Protein AF-A0A2Z4ING1-F1 (afdb_monomer_lite)

pLDDT: mean 88.65, std 7.77, range [66.06, 97.62]

Structure (mmCIF, N/CA/C/O backbone):
data_AF-A0A2Z4ING1-F1
#
_entry.id   AF-A0A2Z4ING1-F1
#
loop_
_atom_site.group_PDB
_atom_site.id
_atom_site.type_symbol
_atom_site.label_atom_id
_atom_site.label_alt_id
_atom_site.label_comp_id
_atom_site.label_asym_id
_atom_site.label_entity_id
_atom_site.label_seq_id
_atom_site.pdbx_PDB_ins_code
_atom_site.Cartn_x
_atom_site.Cartn_y
_atom_site.Cartn_z
_atom_site.occupancy
_atom_site.B_iso_or_equiv
_atom_site.auth_seq_id
_atom_site.auth_comp_id
_atom_site.auth_asym_id
_atom_site.auth_atom_id
_atom_site.pdbx_PDB_model_num
ATOM 1 N N . MET A 1 1 ? 15.550 0.699 -23.827 1.00 66.06 1 MET A N 1
ATOM 2 C CA . MET A 1 1 ? 14.374 1.535 -24.185 1.00 66.06 1 MET A CA 1
ATOM 3 C C . MET A 1 1 ? 13.853 2.197 -22.916 1.00 66.06 1 MET A C 1
ATOM 5 O O . MET A 1 1 ? 14.149 1.684 -21.854 1.00 66.06 1 MET A O 1
ATOM 9 N N . LYS A 1 2 ? 13.131 3.322 -22.978 1.00 84.12 2 LYS A N 1
ATOM 10 C CA . LYS A 1 2 ? 12.439 3.878 -21.796 1.00 84.12 2 LYS A CA 1
ATOM 11 C C . LYS A 1 2 ? 11.109 3.140 -21.600 1.00 84.12 2 LYS A C 1
ATOM 13 O O . LYS A 1 2 ? 10.543 2.690 -22.591 1.00 84.12 2 LYS A O 1
ATOM 18 N N . LEU A 1 3 ? 10.606 3.040 -20.368 1.00 90.88 3 LEU A N 1
ATOM 19 C CA . LEU A 1 3 ? 9.234 2.588 -20.111 1.00 90.88 3 LEU A CA 1
ATOM 20 C C . LEU A 1 3 ? 8.243 3.451 -20.910 1.00 90.88 3 LEU A C 1
ATOM 22 O O . LEU A 1 3 ? 8.217 4.679 -20.757 1.00 90.88 3 LEU A O 1
ATOM 26 N N . SER A 1 4 ? 7.450 2.830 -21.783 1.00 94.38 4 SER A N 1
ATOM 27 C CA . SER A 1 4 ? 6.467 3.565 -22.580 1.00 94.38 4 SER A CA 1
ATOM 28 C C . SER A 1 4 ? 5.325 4.079 -21.710 1.00 94.38 4 SER A C 1
ATOM 30 O O . SER A 1 4 ? 4.954 3.481 -20.704 1.00 94.38 4 SER A O 1
ATOM 32 N N . GLU A 1 5 ? 4.691 5.170 -22.140 1.00 94.88 5 GLU A N 1
ATOM 33 C CA . GLU A 1 5 ? 3.501 5.733 -21.484 1.00 94.88 5 GLU A CA 1
ATOM 34 C C . GLU A 1 5 ? 2.379 4.701 -21.304 1.00 94.88 5 GLU A C 1
ATOM 36 O O . GLU A 1 5 ? 1.693 4.678 -20.281 1.00 94.88 5 GLU A O 1
ATOM 41 N N . LYS A 1 6 ? 2.221 3.809 -22.289 1.00 96.25 6 LYS A N 1
ATOM 42 C CA . LYS A 1 6 ? 1.247 2.718 -22.244 1.00 96.25 6 LYS A CA 1
ATOM 43 C C . LYS A 1 6 ? 1.558 1.753 -21.099 1.00 96.25 6 LYS A C 1
ATOM 45 O O . LYS A 1 6 ? 0.671 1.506 -20.285 1.00 96.25 6 LYS A O 1
ATOM 50 N N . ASN A 1 7 ? 2.782 1.229 -21.036 1.00 94.75 7 ASN A N 1
ATOM 51 C CA . ASN A 1 7 ? 3.168 0.258 -20.011 1.00 94.75 7 ASN A CA 1
ATOM 52 C C . ASN A 1 7 ? 3.258 0.897 -18.627 1.00 94.75 7 ASN A C 1
ATOM 54 O O . ASN A 1 7 ? 2.817 0.287 -17.659 1.00 94.75 7 ASN A O 1
ATOM 58 N N . ARG A 1 8 ? 3.715 2.152 -18.536 1.00 93.81 8 ARG A N 1
ATOM 59 C CA . ARG A 1 8 ? 3.688 2.925 -17.290 1.00 93.81 8 ARG A CA 1
ATOM 60 C C . ARG A 1 8 ? 2.280 3.015 -16.721 1.00 93.81 8 ARG A C 1
ATOM 62 O O . ARG A 1 8 ? 2.080 2.704 -15.555 1.00 93.81 8 ARG A O 1
ATOM 69 N N . ARG A 1 9 ? 1.299 3.414 -17.537 1.00 96.25 9 ARG A N 1
ATOM 70 C CA . ARG A 1 9 ? -0.095 3.500 -17.087 1.00 96.25 9 ARG A CA 1
ATOM 71 C C . ARG A 1 9 ? -0.621 2.138 -16.637 1.00 96.25 9 ARG A C 1
ATOM 73 O O . ARG A 1 9 ? -1.161 2.048 -15.548 1.00 96.25 9 ARG A O 1
ATOM 80 N N . ILE A 1 10 ? -0.411 1.091 -17.438 1.00 97.12 10 ILE A N 1
ATOM 81 C CA . ILE A 1 10 ? -0.855 -0.271 -17.096 1.00 97.12 10 ILE A CA 1
ATOM 82 C C . ILE A 1 10 ? -0.251 -0.730 -15.762 1.00 97.12 10 ILE A C 1
ATOM 84 O O . ILE A 1 10 ? -0.975 -1.258 -14.923 1.00 97.12 10 ILE A O 1
ATOM 88 N N . LEU A 1 11 ? 1.048 -0.504 -15.548 1.00 94.88 11 LEU A N 1
ATOM 89 C CA . LEU A 1 11 ? 1.732 -0.869 -14.309 1.00 94.88 11 LEU A CA 1
ATOM 90 C C . LEU A 1 11 ? 1.167 -0.111 -13.103 1.00 94.88 11 LEU A C 1
ATOM 92 O O . LEU A 1 11 ? 0.872 -0.725 -12.083 1.00 94.88 11 LEU A O 1
ATOM 96 N N . LEU A 1 12 ? 0.998 1.208 -13.217 1.00 94.88 12 LEU A N 1
ATOM 97 C CA . LEU A 1 12 ? 0.464 2.025 -12.128 1.00 94.88 12 LEU A CA 1
ATOM 98 C C . LEU A 1 12 ? -0.994 1.673 -11.811 1.00 94.88 12 LEU A C 1
ATOM 100 O O . LEU A 1 12 ? -1.361 1.612 -10.640 1.00 94.88 12 LEU A O 1
ATOM 104 N N . ASP A 1 13 ? -1.817 1.412 -12.826 1.00 97.25 13 ASP A N 1
ATOM 105 C CA . ASP A 1 13 ? -3.203 0.976 -12.636 1.00 97.25 13 ASP A CA 1
ATOM 106 C C . ASP A 1 13 ? -3.249 -0.389 -11.932 1.00 97.25 13 ASP A C 1
ATOM 108 O O . ASP A 1 13 ? -3.998 -0.566 -10.970 1.00 97.25 13 ASP A O 1
ATOM 112 N N . TYR A 1 14 ? -2.400 -1.331 -12.359 1.00 96.94 14 TYR A N 1
ATOM 113 C CA . TYR A 1 14 ? -2.279 -2.642 -11.725 1.00 96.94 14 TYR A CA 1
ATOM 114 C C . TYR A 1 14 ? -1.846 -2.527 -10.259 1.00 96.94 14 TYR A C 1
ATOM 116 O O . TYR A 1 14 ? -2.500 -3.095 -9.386 1.00 96.94 14 TYR A O 1
ATOM 124 N N . LEU A 1 15 ? -0.793 -1.756 -9.969 1.00 96.25 15 LEU A N 1
ATOM 125 C CA . LEU A 1 15 ? -0.297 -1.554 -8.605 1.00 96.25 15 LEU A CA 1
ATOM 126 C C . LEU A 1 15 ? -1.339 -0.895 -7.702 1.00 96.25 15 LEU A C 1
ATOM 128 O O . LEU A 1 15 ? -1.532 -1.347 -6.578 1.00 96.25 15 LEU A O 1
ATOM 132 N N . ASN A 1 16 ? -2.051 0.127 -8.183 1.00 95.69 16 ASN A N 1
ATOM 133 C CA . ASN A 1 16 ? -3.131 0.741 -7.408 1.00 95.69 16 ASN A CA 1
ATOM 134 C C . ASN A 1 16 ? -4.246 -0.265 -7.096 1.00 95.69 16 ASN A C 1
ATOM 136 O O . ASN A 1 16 ? -4.708 -0.316 -5.958 1.00 95.69 16 ASN A O 1
ATOM 140 N N . GLY A 1 17 ? -4.623 -1.105 -8.066 1.00 97.50 17 GLY A N 1
ATOM 141 C CA . GLY A 1 17 ? -5.570 -2.196 -7.836 1.00 97.50 17 GLY A CA 1
ATOM 142 C C . GLY A 1 17 ? -5.079 -3.187 -6.775 1.00 97.50 17 GLY A C 1
ATOM 143 O O . GLY A 1 17 ? -5.826 -3.519 -5.859 1.00 97.50 17 GLY A O 1
ATOM 144 N N . GLN A 1 18 ? -3.807 -3.596 -6.841 1.00 97.50 18 GLN A N 1
ATOM 145 C CA . GLN A 1 18 ? -3.202 -4.482 -5.838 1.00 97.50 18 GLN A CA 1
ATOM 146 C C . GLN A 1 18 ? -3.167 -3.849 -4.442 1.00 97.50 18 GLN A C 1
ATOM 148 O O . GLN A 1 18 ? -3.481 -4.523 -3.464 1.00 97.50 18 GLN A O 1
ATOM 153 N N . ILE A 1 19 ? -2.832 -2.559 -4.334 1.00 97.50 19 ILE A N 1
ATOM 154 C CA . ILE A 1 19 ? -2.851 -1.826 -3.060 1.00 97.50 19 ILE A CA 1
ATOM 155 C C . ILE A 1 19 ? -4.264 -1.813 -2.472 1.00 97.50 19 ILE A C 1
ATOM 157 O O . ILE A 1 19 ? -4.431 -2.052 -1.274 1.00 97.50 19 ILE A O 1
ATOM 161 N N . ASP A 1 20 ? -5.277 -1.545 -3.296 1.00 96.81 20 ASP A N 1
ATOM 162 C CA . ASP A 1 20 ? -6.664 -1.472 -2.846 1.00 96.81 20 ASP A CA 1
ATOM 163 C C . ASP A 1 20 ? -7.177 -2.846 -2.378 1.00 96.81 20 ASP A C 1
ATOM 165 O O . ASP A 1 20 ? -7.761 -2.945 -1.294 1.00 96.81 20 ASP A O 1
ATOM 169 N N . ASP A 1 21 ? -6.914 -3.909 -3.142 1.00 97.31 21 ASP A N 1
ATOM 170 C CA . ASP A 1 21 ? -7.332 -5.269 -2.788 1.00 97.31 21 ASP A CA 1
ATOM 171 C C . ASP A 1 21 ? -6.584 -5.802 -1.561 1.00 97.31 21 ASP A C 1
ATOM 173 O O . ASP A 1 21 ? -7.213 -6.347 -0.649 1.00 97.31 21 ASP A O 1
ATOM 177 N N . TYR A 1 22 ? -5.268 -5.584 -1.482 1.00 96.25 22 TYR A N 1
ATOM 178 C CA . TYR A 1 22 ? -4.471 -5.969 -0.318 1.00 96.25 22 TYR A CA 1
ATOM 179 C C . TYR A 1 22 ? -4.938 -5.237 0.944 1.00 96.25 22 TYR A C 1
ATOM 181 O O . TYR A 1 22 ? -5.147 -5.862 1.982 1.00 96.25 22 TYR A O 1
ATOM 189 N N . SER A 1 23 ? -5.170 -3.923 0.857 1.00 97.00 23 SER A N 1
ATOM 190 C CA . SER A 1 23 ? -5.629 -3.125 2.001 1.00 97.00 23 SER A CA 1
ATOM 191 C C . SER A 1 23 ? -6.989 -3.597 2.516 1.00 97.00 23 SER A C 1
ATOM 193 O O . SER A 1 23 ? -7.184 -3.677 3.732 1.00 97.00 23 SER A O 1
ATOM 195 N N . ARG A 1 24 ? -7.909 -3.962 1.611 1.00 96.75 24 ARG A N 1
ATOM 196 C CA . ARG A 1 24 ? -9.214 -4.540 1.969 1.00 96.75 24 ARG A CA 1
ATOM 197 C C . ARG A 1 24 ? -9.047 -5.879 2.686 1.00 96.75 24 ARG A C 1
ATOM 199 O O . ARG A 1 24 ? -9.518 -6.029 3.810 1.00 96.75 24 ARG A O 1
ATOM 206 N N . GLN A 1 25 ? -8.313 -6.818 2.084 1.00 95.94 25 GLN A N 1
ATOM 207 C CA . GLN A 1 25 ? -8.094 -8.155 2.651 1.00 95.94 25 GLN A CA 1
ATOM 208 C C . GLN A 1 25 ? -7.411 -8.103 4.024 1.00 95.94 25 GLN A C 1
ATOM 210 O O . GLN A 1 25 ? -7.822 -8.801 4.952 1.00 95.94 25 GLN A O 1
ATOM 215 N N . GLN A 1 26 ? -6.390 -7.257 4.181 1.00 95.25 26 GLN A N 1
ATOM 216 C CA . GLN A 1 26 ? -5.701 -7.103 5.462 1.00 95.25 26 GLN A CA 1
ATOM 217 C C . GLN A 1 26 ? -6.585 -6.448 6.519 1.00 95.25 26 GLN A C 1
ATOM 219 O O . GLN A 1 26 ? -6.546 -6.859 7.677 1.00 95.25 26 GLN A O 1
ATOM 224 N N . THR A 1 27 ? -7.419 -5.477 6.142 1.00 94.50 27 THR A N 1
ATOM 225 C CA . THR A 1 27 ? -8.365 -4.869 7.086 1.00 94.50 27 THR A CA 1
ATOM 226 C C . THR A 1 27 ? -9.407 -5.883 7.547 1.00 94.50 27 THR A C 1
ATOM 228 O O . THR A 1 27 ? -9.678 -5.979 8.743 1.00 94.50 27 THR A O 1
ATOM 231 N N . GLU A 1 28 ? -9.962 -6.677 6.631 1.00 92.38 28 GLU A N 1
ATOM 232 C CA . GLU A 1 28 ? -10.905 -7.749 6.967 1.00 92.38 28 GLU A CA 1
ATOM 233 C C . GLU A 1 28 ? -10.262 -8.792 7.890 1.00 92.38 28 GLU A C 1
ATOM 235 O O . GLU A 1 28 ? -10.832 -9.138 8.928 1.00 92.38 28 GLU A O 1
ATOM 240 N N . SER A 1 29 ? -9.043 -9.233 7.567 1.00 91.31 29 SER A N 1
ATOM 241 C CA . SER A 1 29 ? -8.249 -10.137 8.404 1.00 91.31 29 SER A CA 1
ATOM 242 C C . SER A 1 29 ? -8.030 -9.556 9.807 1.00 91.31 29 SER A C 1
ATOM 244 O O . SER A 1 29 ? -8.375 -10.193 10.808 1.00 91.31 29 SER A O 1
ATOM 246 N N . PHE A 1 30 ? -7.574 -8.304 9.896 1.00 89.12 30 PHE A N 1
ATOM 247 C CA . PHE A 1 30 ? -7.359 -7.604 11.159 1.00 89.12 30 PHE A CA 1
ATOM 248 C C . PHE A 1 30 ? -8.641 -7.528 11.993 1.00 89.12 30 PHE A C 1
ATOM 250 O O . PHE A 1 30 ? -8.644 -7.971 13.142 1.00 89.12 30 PHE A O 1
ATOM 257 N N . LEU A 1 31 ? -9.746 -7.051 11.413 1.00 87.50 31 LEU A N 1
ATOM 258 C CA . LEU A 1 31 ? -11.033 -6.943 12.104 1.00 87.50 31 LEU A CA 1
ATOM 259 C C . LEU A 1 31 ? -11.589 -8.309 12.521 1.00 87.50 31 LEU A C 1
ATOM 261 O O . LEU A 1 31 ? -12.204 -8.410 13.579 1.00 87.50 31 LEU A O 1
ATOM 265 N N . SER A 1 32 ? -11.342 -9.371 11.752 1.00 86.31 32 SER A N 1
ATOM 266 C CA . SER A 1 32 ? -11.732 -10.730 12.151 1.00 86.31 32 SER A CA 1
ATOM 267 C C . SER A 1 32 ? -10.917 -11.256 13.341 1.00 86.31 32 SER A C 1
ATOM 269 O O . SER A 1 32 ? -11.413 -12.049 14.140 1.00 86.31 32 SER A O 1
ATOM 271 N N . SER A 1 33 ? -9.677 -10.783 13.487 1.00 84.31 33 SER A N 1
ATOM 272 C CA . SER A 1 33 ? -8.754 -11.187 14.550 1.00 84.31 33 SER A CA 1
ATOM 273 C C . SER A 1 33 ? -8.797 -10.280 15.785 1.00 84.31 33 SER A C 1
ATOM 275 O O . SER A 1 33 ? -8.295 -10.659 16.843 1.00 84.31 33 SER A O 1
ATOM 277 N N . ILE A 1 34 ? -9.419 -9.098 15.694 1.00 78.19 34 ILE A N 1
ATOM 278 C CA . ILE A 1 34 ? -9.323 -8.060 16.729 1.00 78.19 34 ILE A CA 1
ATOM 279 C C . ILE A 1 34 ? -9.930 -8.488 18.069 1.00 78.19 34 ILE A C 1
ATOM 281 O O . ILE A 1 34 ? -9.461 -8.070 19.121 1.00 78.19 34 ILE A O 1
ATOM 285 N N . SER A 1 35 ? -10.912 -9.393 18.062 1.00 72.75 35 SER A N 1
ATOM 286 C CA . SER A 1 35 ? -11.479 -9.966 19.289 1.00 72.75 35 SER A CA 1
ATOM 287 C C . SER A 1 35 ? -10.498 -10.859 20.061 1.00 72.75 35 SER A C 1
ATOM 289 O O . SER A 1 35 ? -10.728 -11.146 21.234 1.00 72.75 35 SER A O 1
ATOM 291 N N . ALA A 1 36 ? -9.423 -11.327 19.416 1.00 77.38 36 ALA A N 1
ATOM 292 C CA . ALA A 1 36 ? -8.343 -12.067 20.067 1.00 77.38 36 ALA A CA 1
ATOM 293 C C . ALA A 1 36 ? -7.299 -11.138 20.713 1.00 77.38 36 ALA A C 1
ATOM 295 O O . ALA A 1 36 ? -6.514 -11.588 21.552 1.00 77.38 36 ALA A O 1
ATOM 296 N N . VAL A 1 37 ? -7.296 -9.848 20.358 1.00 72.75 37 VAL A N 1
ATOM 297 C CA . VAL A 1 37 ? -6.435 -8.844 20.986 1.00 72.75 37 VAL A CA 1
ATOM 298 C C . VAL A 1 37 ? -6.980 -8.573 22.383 1.00 72.75 37 VAL A C 1
ATOM 300 O O . VAL A 1 37 ? -8.108 -8.118 22.547 1.00 72.75 37 VAL A O 1
ATOM 303 N N . LYS A 1 38 ? -6.186 -8.870 23.417 1.00 74.38 38 LYS A N 1
ATOM 304 C CA . LYS A 1 38 ? -6.508 -8.456 24.786 1.00 74.38 38 LYS A CA 1
ATOM 305 C C . LYS A 1 38 ? -6.119 -6.986 24.937 1.00 74.38 38 LYS A C 1
ATOM 307 O O . LYS A 1 38 ? -4.922 -6.715 24.878 1.00 74.38 38 LYS A O 1
ATOM 312 N N . PRO A 1 39 ? -7.071 -6.060 25.148 1.00 74.38 39 PRO A N 1
ATOM 313 C CA . PRO A 1 39 ? -6.738 -4.657 25.341 1.00 74.38 39 PRO A CA 1
ATOM 314 C C . PRO A 1 39 ? -5.876 -4.488 26.596 1.00 74.38 39 PRO A C 1
ATOM 316 O O . PRO A 1 39 ? -6.230 -4.981 27.675 1.00 74.38 39 PRO A O 1
ATOM 319 N N . TYR A 1 40 ? -4.767 -3.771 26.479 1.00 71.25 40 TYR A N 1
ATOM 320 C CA . TYR A 1 40 ? -3.895 -3.409 27.586 1.00 71.25 40 TYR A CA 1
ATOM 321 C C . TYR A 1 40 ? -4.287 -2.022 28.118 1.00 71.25 40 TYR A C 1
ATOM 323 O O . TYR A 1 40 ? -3.749 -0.987 27.739 1.00 71.25 40 TYR A O 1
ATOM 331 N N . GLY A 1 41 ? -5.240 -2.005 29.053 1.00 86.38 41 GLY A N 1
ATOM 332 C CA . GLY A 1 41 ? -5.620 -0.807 29.810 1.00 86.38 41 GLY A CA 1
ATOM 333 C C . GLY A 1 41 ? -6.840 -0.053 29.274 1.00 86.38 41 GLY A C 1
ATOM 334 O O . GLY A 1 41 ? -7.428 -0.386 28.248 1.00 86.38 41 GLY A O 1
ATOM 335 N N . GLU A 1 42 ? -7.264 0.975 30.012 1.00 88.44 42 GLU A N 1
ATOM 336 C CA . GLU A 1 42 ? -8.552 1.650 29.785 1.00 88.44 42 GLU A CA 1
ATOM 337 C C . GLU A 1 42 ? -8.659 2.366 28.431 1.00 88.44 42 GLU A C 1
ATOM 339 O O . GLU A 1 42 ? -9.752 2.455 27.873 1.00 88.44 42 GLU A O 1
ATOM 344 N N . ALA A 1 43 ? -7.549 2.890 27.904 1.00 90.38 43 ALA A N 1
ATOM 345 C CA . ALA A 1 43 ? -7.543 3.607 26.630 1.00 90.38 43 ALA A CA 1
ATOM 346 C C . ALA A 1 43 ? -7.835 2.667 25.450 1.00 90.38 43 ALA A C 1
ATOM 348 O O . ALA A 1 43 ? -8.681 2.984 24.615 1.00 90.38 43 ALA A O 1
ATOM 349 N N . GLU A 1 44 ? -7.199 1.493 25.419 1.00 86.94 44 GLU A N 1
ATOM 350 C CA . GLU A 1 44 ? -7.429 0.488 24.377 1.00 86.94 44 GLU A CA 1
ATOM 351 C C . GLU A 1 44 ? -8.839 -0.101 24.462 1.00 86.94 44 GLU A C 1
ATOM 353 O O . GLU A 1 44 ? -9.479 -0.291 23.432 1.00 86.94 44 GLU A O 1
ATOM 358 N N . ILE A 1 45 ? -9.373 -0.308 25.675 1.00 85.94 45 ILE A N 1
ATOM 359 C CA . ILE A 1 45 ? -10.766 -0.752 25.865 1.00 85.94 45 ILE A CA 1
ATOM 360 C C . ILE A 1 45 ? -11.744 0.264 25.263 1.00 85.94 45 ILE A C 1
ATOM 362 O O . ILE A 1 45 ? -12.659 -0.121 24.536 1.00 85.94 45 ILE A O 1
ATOM 3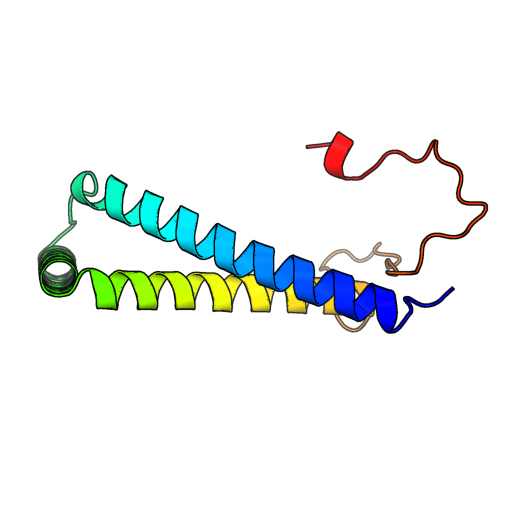66 N N . LYS A 1 46 ? -11.547 1.561 25.533 1.00 89.50 46 LYS A N 1
ATOM 367 C CA . LYS A 1 46 ? -12.398 2.629 24.982 1.00 89.50 46 LYS A CA 1
ATOM 368 C C . LYS A 1 46 ? -12.288 2.721 23.463 1.00 89.50 46 LYS A C 1
ATOM 370 O O . LYS A 1 46 ? -13.307 2.847 22.792 1.00 89.50 46 LYS A O 1
ATOM 375 N N . ALA A 1 47 ? -11.073 2.644 22.919 1.00 88.12 47 ALA A N 1
ATOM 376 C CA . ALA A 1 47 ? -10.857 2.655 21.475 1.00 88.12 47 ALA A CA 1
ATOM 377 C C . ALA A 1 47 ? -11.532 1.451 20.803 1.00 88.12 47 ALA A C 1
ATOM 379 O O . ALA A 1 47 ? -12.235 1.614 19.810 1.00 88.12 47 ALA A O 1
ATOM 380 N N . TYR A 1 48 ? -11.396 0.264 21.395 1.00 85.50 48 TYR A N 1
ATOM 381 C CA . TYR A 1 48 ? -12.053 -0.950 20.925 1.00 85.50 48 TYR A CA 1
ATOM 382 C C . TYR A 1 48 ? -13.581 -0.816 20.926 1.00 85.50 48 TYR A C 1
ATOM 384 O O . TYR A 1 48 ? -14.225 -1.118 19.924 1.00 85.50 48 TYR A O 1
ATOM 392 N N . GLN A 1 49 ? -14.170 -0.308 22.013 1.00 86.81 49 GLN A N 1
ATOM 393 C CA . GLN A 1 49 ? -15.613 -0.050 22.088 1.00 86.81 49 GLN A CA 1
ATOM 394 C C . GLN A 1 49 ? -16.069 0.931 21.000 1.00 86.81 49 GLN A C 1
ATOM 396 O O . GLN A 1 49 ? -17.035 0.650 20.296 1.00 86.81 49 GLN A O 1
ATOM 401 N N . ALA A 1 50 ? -15.331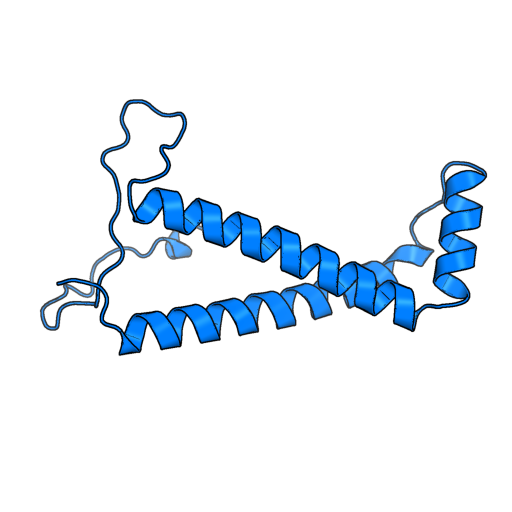 2.025 20.789 1.00 88.94 50 ALA A N 1
ATOM 402 C CA . ALA A 1 50 ? -15.635 2.989 19.733 1.00 88.94 50 ALA A CA 1
ATOM 403 C C . ALA A 1 50 ? -15.556 2.366 18.324 1.00 88.94 50 ALA A C 1
ATOM 405 O O . ALA A 1 50 ? -16.383 2.671 17.465 1.00 88.94 50 ALA A O 1
ATOM 406 N N . MET A 1 51 ? -14.600 1.460 18.086 1.00 88.25 51 MET A N 1
ATOM 407 C CA . MET A 1 51 ? -14.518 0.713 16.825 1.00 88.25 51 MET A CA 1
ATOM 408 C C . MET A 1 51 ? -15.710 -0.232 16.635 1.00 88.25 51 MET A C 1
ATOM 410 O O . MET A 1 51 ? -16.205 -0.374 15.520 1.00 88.25 51 MET A O 1
ATOM 414 N N . GLN A 1 52 ? -16.201 -0.861 17.707 1.00 83.88 52 GLN A N 1
ATOM 415 C CA . GLN A 1 52 ? -17.387 -1.722 17.643 1.00 83.88 52 GLN A CA 1
ATOM 416 C C . GLN A 1 52 ? -18.678 -0.938 17.375 1.00 83.88 52 GLN A C 1
ATOM 418 O O . GLN A 1 52 ? -19.565 -1.443 16.689 1.00 83.88 52 GLN A O 1
ATOM 423 N N . GLU A 1 53 ? -18.789 0.291 17.881 1.00 91.19 53 GLU A N 1
ATOM 424 C CA . GLU A 1 53 ? -19.938 1.169 17.623 1.00 91.19 53 GLU A CA 1
ATOM 425 C C . GLU A 1 53 ? -20.004 1.646 16.162 1.00 91.19 53 GLU A C 1
ATOM 427 O O . GLU A 1 53 ? -21.091 1.927 15.655 1.00 91.19 53 GLU A O 1
ATOM 432 N N . ASN A 1 54 ? -18.863 1.709 15.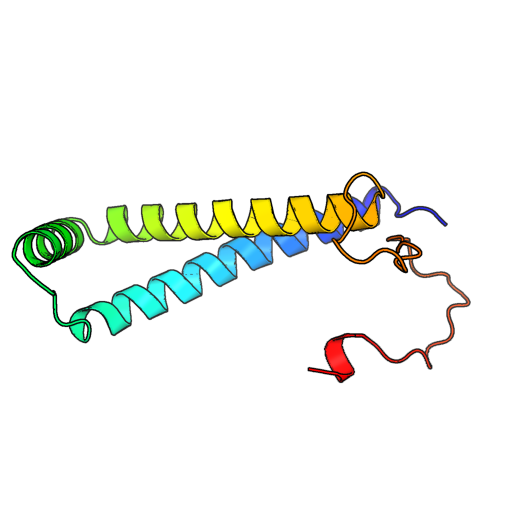465 1.00 91.56 54 ASN A N 1
ATOM 433 C CA . ASN A 1 54 ? -18.783 2.128 14.066 1.00 91.56 54 ASN A CA 1
ATOM 434 C C . ASN A 1 54 ? -17.800 1.274 13.249 1.00 91.56 54 ASN A C 1
ATOM 436 O O . ASN A 1 54 ? -16.802 1.771 12.719 1.00 91.56 54 ASN A O 1
ATOM 440 N N . VAL A 1 55 ? -18.118 -0.016 13.112 1.00 89.12 55 VAL A N 1
ATOM 441 C CA . VAL A 1 55 ? -17.267 -0.987 12.404 1.00 89.12 55 VAL A CA 1
ATOM 442 C C . VAL A 1 55 ? -16.957 -0.545 10.976 1.00 89.12 55 VAL A C 1
ATOM 444 O O . VAL A 1 55 ? -15.809 -0.620 10.549 1.00 89.12 55 VAL A O 1
ATOM 447 N N . GLU A 1 56 ? -17.954 -0.046 10.243 1.00 92.88 56 GLU A N 1
ATOM 448 C CA . GLU A 1 56 ? -17.779 0.355 8.845 1.00 92.88 56 GLU A CA 1
ATOM 449 C C . GLU A 1 56 ? -16.870 1.583 8.706 1.00 92.88 56 GLU A C 1
ATOM 451 O O . GLU A 1 56 ? -15.970 1.605 7.866 1.00 92.88 56 GLU A O 1
ATOM 456 N N . GLY A 1 57 ? -17.046 2.588 9.570 1.00 94.56 57 GLY A N 1
ATOM 457 C CA . GLY A 1 57 ? -16.159 3.748 9.604 1.00 94.56 57 GLY A CA 1
ATOM 458 C C . GLY A 1 57 ? -14.724 3.366 9.969 1.00 94.56 57 GLY A C 1
ATOM 459 O O . GLY A 1 57 ? -13.781 3.849 9.341 1.00 94.56 57 GLY A O 1
ATOM 460 N N . SER A 1 58 ? -14.545 2.465 10.939 1.00 91.69 58 SER A N 1
ATOM 461 C CA . SER A 1 58 ? -13.225 1.945 11.309 1.00 91.69 58 SER A CA 1
ATOM 462 C C . SER A 1 58 ? -12.585 1.129 10.187 1.00 91.69 58 SER A C 1
ATOM 464 O O . SER A 1 58 ? -11.399 1.315 9.924 1.00 91.69 58 SER A O 1
ATOM 466 N N . ARG A 1 59 ? -13.355 0.286 9.487 1.00 94.44 59 ARG A N 1
ATOM 467 C CA . ARG A 1 59 ? -12.891 -0.483 8.323 1.00 94.44 59 ARG A CA 1
ATOM 468 C C . ARG A 1 59 ? -12.365 0.445 7.232 1.00 94.44 59 ARG A C 1
ATOM 470 O O . ARG A 1 59 ? -11.213 0.325 6.834 1.00 94.44 59 ARG A O 1
ATOM 477 N N . LEU A 1 60 ? -13.173 1.415 6.805 1.00 96.12 60 LEU A N 1
ATOM 478 C CA . LEU A 1 60 ? -12.791 2.363 5.755 1.00 96.12 60 LEU A CA 1
ATOM 479 C C . LEU A 1 60 ? -11.558 3.194 6.137 1.00 96.12 60 LEU A C 1
ATOM 481 O O . LEU A 1 60 ? -10.705 3.461 5.290 1.00 96.12 60 LEU A O 1
ATOM 485 N N . LEU A 1 61 ? -11.447 3.599 7.406 1.00 95.19 61 LEU A N 1
ATOM 486 C CA . LEU A 1 61 ? -10.282 4.337 7.890 1.00 95.19 61 LEU A CA 1
ATOM 487 C C . LEU A 1 61 ? -9.012 3.477 7.861 1.00 95.19 61 LEU A C 1
ATOM 489 O O . LEU A 1 61 ? -7.980 3.944 7.382 1.00 95.19 61 LEU A O 1
ATOM 493 N N . LEU A 1 62 ? -9.083 2.237 8.350 1.00 94.69 62 LEU A N 1
ATOM 494 C CA . LEU A 1 62 ? -7.956 1.300 8.338 1.00 94.69 62 LEU A CA 1
ATOM 495 C C . LEU A 1 62 ? -7.509 0.979 6.909 1.00 94.69 62 LEU A C 1
ATOM 497 O O . LEU A 1 62 ? -6.319 1.082 6.614 1.00 94.69 62 LEU A O 1
ATOM 501 N N . GLU A 1 63 ? -8.452 0.702 6.006 1.00 96.94 63 GLU A N 1
ATOM 502 C CA . GLU A 1 63 ? -8.163 0.510 4.581 1.00 96.94 63 GLU A CA 1
ATOM 503 C C . GLU A 1 63 ? -7.440 1.720 4.004 1.00 96.94 63 GLU A C 1
ATOM 505 O O . GLU A 1 63 ? -6.417 1.577 3.335 1.00 96.94 63 GLU A O 1
ATOM 510 N N . ARG A 1 64 ? -7.926 2.928 4.304 1.00 97.12 64 ARG A N 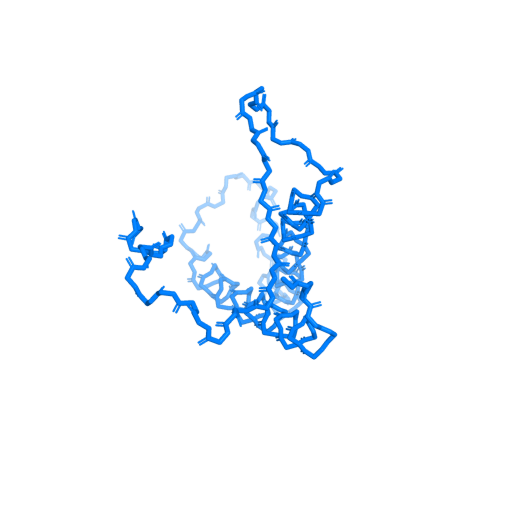1
ATOM 511 C CA . ARG A 1 64 ? -7.312 4.155 3.803 1.00 97.12 64 ARG A CA 1
ATOM 512 C C . ARG A 1 64 ? -5.897 4.356 4.338 1.00 97.12 64 ARG A C 1
ATOM 514 O O . ARG A 1 64 ? -5.034 4.807 3.586 1.00 97.12 64 ARG A O 1
ATOM 521 N N . LEU A 1 65 ? -5.653 4.042 5.608 1.00 97.00 65 LEU A N 1
ATOM 522 C CA . LEU A 1 65 ? -4.320 4.120 6.202 1.00 97.00 65 LEU A CA 1
ATOM 523 C C . LEU A 1 65 ? -3.364 3.130 5.534 1.00 97.00 65 LEU A C 1
ATOM 525 O O . LEU A 1 65 ? -2.263 3.524 5.155 1.00 97.00 65 LEU A O 1
ATOM 529 N N . LEU A 1 66 ? -3.781 1.880 5.327 1.00 97.06 66 LEU A N 1
ATOM 530 C CA . LEU A 1 66 ? -2.967 0.883 4.626 1.00 97.06 66 LEU A CA 1
ATOM 531 C C . LEU A 1 66 ? -2.660 1.315 3.187 1.00 97.06 66 LEU A C 1
ATOM 533 O O . LEU A 1 66 ? -1.503 1.268 2.772 1.00 97.06 66 LEU A O 1
ATOM 537 N N . GLN A 1 67 ? -3.656 1.839 2.465 1.00 97.62 67 GLN A N 1
ATOM 538 C CA . GLN A 1 67 ? -3.466 2.372 1.114 1.00 97.62 67 GLN A CA 1
ATOM 539 C C . GLN A 1 67 ? -2.455 3.521 1.078 1.00 97.62 67 GLN A C 1
ATOM 541 O O . GLN A 1 67 ? -1.628 3.574 0.171 1.00 97.62 67 GLN A O 1
ATOM 546 N N . LEU A 1 68 ? -2.530 4.463 2.026 1.00 97.00 68 LEU A N 1
ATOM 547 C CA . LEU A 1 68 ? -1.614 5.606 2.082 1.00 97.00 68 LEU A CA 1
ATOM 548 C C . LEU A 1 68 ? -0.172 5.149 2.319 1.00 97.00 68 LEU A C 1
ATOM 550 O O . LEU A 1 68 ? 0.701 5.527 1.543 1.00 97.00 68 LEU A O 1
ATOM 554 N N . ASN A 1 69 ? 0.049 4.285 3.312 1.00 96.62 69 ASN A N 1
ATOM 555 C CA . ASN A 1 69 ? 1.382 3.759 3.617 1.00 96.62 69 ASN A CA 1
ATOM 556 C C . ASN A 1 69 ? 1.952 2.940 2.448 1.00 96.62 69 ASN A C 1
ATOM 558 O O . ASN A 1 69 ? 3.116 3.092 2.091 1.00 96.62 69 ASN A O 1
ATOM 562 N N . ALA A 1 70 ? 1.133 2.100 1.807 1.00 96.81 70 ALA A N 1
ATOM 563 C CA . ALA A 1 70 ? 1.579 1.319 0.656 1.00 96.81 70 ALA A CA 1
ATOM 564 C C . ALA A 1 70 ? 1.955 2.217 -0.535 1.00 96.81 70 ALA A C 1
ATOM 566 O O . ALA A 1 70 ? 2.955 1.971 -1.204 1.00 96.81 70 ALA A O 1
ATOM 567 N N . ARG A 1 71 ? 1.183 3.281 -0.797 1.00 95.31 71 ARG A N 1
ATOM 568 C CA . ARG A 1 71 ? 1.491 4.241 -1.869 1.00 95.31 71 ARG A CA 1
ATOM 569 C C . ARG A 1 71 ? 2.783 5.004 -1.605 1.00 95.31 71 ARG A C 1
ATOM 571 O O . ARG A 1 71 ? 3.528 5.225 -2.551 1.00 95.31 71 ARG A O 1
ATOM 578 N N . GLU A 1 72 ? 3.037 5.390 -0.358 1.00 95.50 72 GLU A N 1
ATOM 579 C CA . GLU A 1 72 ? 4.290 6.036 0.046 1.00 95.50 72 GLU A CA 1
ATOM 580 C C . GLU A 1 72 ? 5.483 5.096 -0.166 1.00 95.50 72 GLU A C 1
ATOM 582 O O . GLU A 1 72 ? 6.428 5.460 -0.857 1.00 95.50 72 GLU A O 1
ATOM 587 N N . LEU A 1 73 ? 5.371 3.836 0.266 1.00 95.38 73 LEU A N 1
ATOM 588 C CA . LEU A 1 73 ? 6.404 2.824 0.031 1.00 95.38 73 LEU A CA 1
ATOM 589 C C . LEU A 1 73 ? 6.713 2.628 -1.463 1.00 95.38 73 LEU A C 1
ATOM 591 O O . LEU A 1 73 ? 7.876 2.596 -1.863 1.00 95.38 73 LEU A O 1
ATOM 595 N N . PHE A 1 74 ? 5.685 2.495 -2.308 1.00 95.25 74 PHE A N 1
ATOM 596 C CA . PHE A 1 74 ? 5.896 2.357 -3.753 1.00 95.25 74 PHE A CA 1
ATOM 597 C C . PHE A 1 74 ? 6.448 3.636 -4.38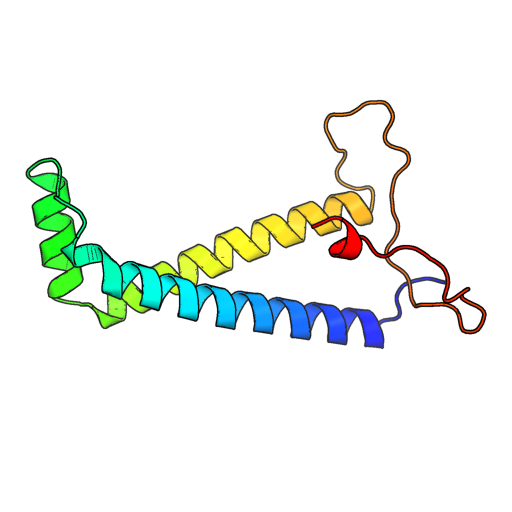6 1.00 95.25 74 PHE A C 1
ATOM 599 O O . PHE A 1 74 ? 7.223 3.552 -5.336 1.00 95.25 74 PHE A O 1
ATOM 606 N N . PHE A 1 75 ? 6.071 4.811 -3.880 1.00 93.50 75 PHE A N 1
ATOM 607 C CA . PHE A 1 75 ? 6.647 6.075 -4.324 1.00 93.50 75 PHE A CA 1
ATOM 608 C C . PHE A 1 75 ? 8.150 6.137 -4.030 1.00 93.50 75 PHE A C 1
ATOM 610 O O . PHE A 1 75 ? 8.923 6.459 -4.932 1.00 93.50 75 PHE A O 1
ATOM 617 N N . ASP A 1 76 ? 8.571 5.759 -2.824 1.00 93.00 76 ASP A N 1
ATOM 618 C CA . ASP A 1 76 ? 9.988 5.709 -2.453 1.00 93.00 76 ASP A CA 1
ATOM 619 C C . ASP A 1 76 ? 10.749 4.677 -3.294 1.00 93.00 76 ASP A C 1
ATOM 621 O O . ASP A 1 76 ? 11.833 4.957 -3.810 1.00 93.00 76 ASP A O 1
ATOM 625 N N . PHE A 1 77 ? 10.148 3.508 -3.529 1.00 92.62 77 PHE A N 1
ATOM 626 C CA . PHE A 1 77 ? 10.702 2.500 -4.431 1.00 92.62 77 PHE A CA 1
ATOM 627 C C . PHE A 1 77 ? 10.908 3.043 -5.855 1.00 92.62 77 PHE A C 1
ATOM 629 O O . PHE A 1 77 ? 11.966 2.838 -6.453 1.00 92.62 77 PHE A O 1
ATOM 636 N N . PHE A 1 78 ? 9.937 3.785 -6.397 1.00 92.38 78 PHE A N 1
ATOM 637 C CA . PHE A 1 78 ? 10.098 4.430 -7.700 1.00 92.38 78 PHE A CA 1
ATOM 638 C C . PHE A 1 78 ? 11.142 5.545 -7.682 1.00 92.38 78 PHE A C 1
ATOM 640 O O . PHE A 1 78 ? 11.865 5.683 -8.663 1.00 92.38 78 PHE A O 1
ATOM 647 N N . CYS A 1 79 ? 11.290 6.286 -6.581 1.00 90.94 79 CYS A N 1
ATOM 648 C CA . CYS A 1 79 ? 12.369 7.264 -6.437 1.00 90.94 79 CYS A CA 1
ATOM 649 C C . CYS A 1 79 ? 13.754 6.611 -6.558 1.00 90.94 79 CYS A C 1
ATOM 651 O O . CYS A 1 79 ? 14.632 7.173 -7.215 1.00 90.94 79 CYS A O 1
ATOM 653 N N . ILE A 1 80 ? 13.937 5.418 -5.978 1.00 91.69 80 ILE A N 1
ATOM 654 C CA . ILE A 1 80 ? 15.181 4.641 -6.106 1.00 91.69 80 ILE A CA 1
ATOM 655 C C . ILE A 1 80 ? 15.422 4.232 -7.566 1.00 91.69 80 ILE A C 1
ATOM 657 O O . ILE A 1 80 ? 16.527 4.396 -8.081 1.00 91.69 80 ILE A O 1
ATOM 661 N N . ILE A 1 81 ? 14.390 3.736 -8.256 1.00 90.94 81 ILE A N 1
ATOM 662 C CA . ILE A 1 81 ? 14.481 3.353 -9.677 1.00 90.94 81 ILE A CA 1
ATOM 663 C C . ILE A 1 81 ? 14.782 4.562 -10.575 1.00 90.94 81 ILE A C 1
ATOM 665 O O . ILE A 1 81 ? 15.546 4.459 -11.532 1.00 90.94 81 ILE A O 1
ATOM 669 N N . ASP A 1 82 ? 14.182 5.714 -10.291 1.00 86.81 82 ASP A N 1
ATOM 670 C CA . ASP A 1 82 ? 14.378 6.933 -11.077 1.00 86.81 82 ASP A CA 1
ATOM 671 C C . ASP A 1 82 ? 15.709 7.641 -10.747 1.00 86.81 82 ASP A C 1
ATOM 673 O O . ASP A 1 82 ? 16.037 8.656 -11.367 1.00 86.81 82 ASP A O 1
ATOM 677 N N . GLY A 1 83 ? 16.490 7.112 -9.794 1.00 85.94 83 GLY A N 1
ATOM 678 C CA . GLY A 1 83 ? 17.782 7.663 -9.376 1.00 85.94 83 GLY A CA 1
ATOM 679 C C . GLY A 1 83 ? 17.668 8.998 -8.638 1.00 85.94 83 GLY A C 1
ATOM 680 O O . GLY A 1 83 ? 18.610 9.789 -8.636 1.00 85.94 83 GLY A O 1
ATOM 681 N N . VAL A 1 84 ? 16.497 9.283 -8.061 1.00 88.44 84 VAL A N 1
ATOM 682 C CA . VAL A 1 84 ? 16.245 10.475 -7.231 1.00 88.44 84 VAL A CA 1
ATOM 683 C C . VAL A 1 84 ? 16.205 10.149 -5.736 1.00 88.44 84 VAL A C 1
ATOM 685 O O . VAL A 1 84 ? 16.155 11.062 -4.914 1.00 88.44 84 VAL A O 1
ATOM 688 N N . GLY A 1 85 ? 16.247 8.862 -5.389 1.00 84.31 85 GLY A N 1
ATOM 689 C CA . GLY A 1 85 ? 16.522 8.353 -4.051 1.00 84.31 85 GLY A CA 1
ATOM 690 C C . GLY A 1 85 ? 17.700 7.381 -4.091 1.00 84.31 85 GLY A C 1
ATOM 691 O O . GLY A 1 85 ? 17.848 6.636 -5.057 1.00 84.31 85 GLY A O 1
ATOM 692 N N . ASP A 1 86 ? 18.509 7.376 -3.034 1.00 83.31 86 ASP A N 1
ATOM 693 C CA . ASP A 1 86 ? 19.655 6.478 -2.893 1.00 83.31 86 ASP A CA 1
ATOM 694 C C . ASP A 1 86 ? 19.445 5.544 -1.691 1.00 83.31 86 ASP A C 1
ATOM 696 O O . ASP A 1 86 ? 19.083 6.018 -0.608 1.00 83.31 86 ASP A O 1
ATOM 700 N N . PRO A 1 87 ? 19.669 4.226 -1.840 1.00 84.19 87 PRO A N 1
ATOM 701 C CA . PRO A 1 87 ? 19.765 3.329 -0.698 1.00 84.19 87 PRO A CA 1
ATOM 702 C C . PRO A 1 87 ? 21.002 3.676 0.147 1.00 84.19 87 PRO A C 1
ATOM 704 O O . PRO A 1 87 ? 21.966 4.263 -0.336 1.00 84.19 87 PRO A O 1
ATOM 707 N N . GLU A 1 88 ? 20.998 3.292 1.425 1.00 80.25 88 GLU A N 1
ATOM 708 C CA . GLU A 1 88 ? 22.083 3.632 2.362 1.00 80.25 88 GLU A CA 1
ATOM 709 C C . GLU A 1 88 ? 23.445 2.995 2.006 1.00 80.25 88 GLU A C 1
ATOM 711 O O . GLU A 1 88 ? 24.481 3.395 2.548 1.00 80.25 88 GLU A O 1
ATOM 716 N N . ASP A 1 89 ? 23.460 2.013 1.100 1.00 80.81 89 ASP A N 1
ATOM 717 C CA . ASP A 1 89 ? 24.666 1.321 0.655 1.00 80.81 89 ASP A CA 1
ATOM 718 C C . ASP A 1 89 ? 25.432 2.123 -0.409 1.00 80.81 89 ASP A C 1
ATOM 720 O O . ASP A 1 89 ? 24.880 2.594 -1.405 1.00 80.81 89 ASP A O 1
ATOM 724 N N . LYS A 1 90 ? 26.744 2.245 -0.205 1.00 71.50 90 LYS A N 1
ATOM 725 C CA . LYS A 1 90 ? 27.645 3.039 -1.047 1.00 71.50 90 LYS A CA 1
ATOM 726 C C . LYS A 1 90 ? 28.019 2.351 -2.356 1.00 71.50 90 LYS A C 1
ATOM 728 O O . LYS A 1 90 ? 28.494 3.042 -3.255 1.00 71.50 90 LYS A O 1
ATOM 733 N N . ASP A 1 91 ? 27.801 1.042 -2.469 1.00 83.25 91 ASP A N 1
ATOM 734 C CA . ASP A 1 91 ? 28.146 0.265 -3.667 1.00 83.25 91 ASP A CA 1
ATOM 735 C C . ASP A 1 91 ? 26.944 0.058 -4.614 1.00 83.25 91 ASP A C 1
ATOM 737 O O . ASP A 1 91 ? 26.979 -0.763 -5.535 1.00 83.25 91 ASP A O 1
ATOM 741 N N . TRP A 1 92 ? 25.868 0.826 -4.423 1.00 87.00 92 TRP A N 1
ATOM 742 C CA . TRP A 1 92 ? 24.696 0.797 -5.290 1.00 87.00 92 TRP A CA 1
ATOM 743 C C . TRP A 1 92 ? 24.976 1.408 -6.669 1.00 87.00 92 TRP A C 1
ATOM 745 O O . TRP A 1 92 ? 25.361 2.568 -6.796 1.00 87.00 92 TRP A O 1
ATOM 755 N N . SER A 1 93 ? 24.735 0.627 -7.724 1.00 87.06 93 SER A N 1
ATOM 756 C CA . SER A 1 93 ? 24.947 1.054 -9.116 1.00 87.06 93 SER A CA 1
ATOM 757 C C . SER A 1 93 ? 23.677 1.538 -9.828 1.00 87.06 93 SER A C 1
ATOM 759 O O . SER A 1 93 ? 23.761 2.003 -10.966 1.00 87.06 93 SER A O 1
ATOM 761 N N . GLY A 1 94 ? 22.520 1.480 -9.160 1.00 87.19 94 GLY A N 1
ATOM 762 C CA . GLY A 1 94 ? 21.228 1.865 -9.728 1.00 87.19 94 GLY A CA 1
ATOM 763 C C . GLY A 1 94 ? 20.497 0.727 -10.441 1.00 87.19 94 GLY A C 1
ATOM 764 O O . GLY A 1 94 ? 21.091 -0.255 -10.882 1.00 87.19 94 GLY A O 1
ATOM 765 N N . VAL A 1 95 ? 19.183 0.891 -10.598 1.00 88.06 95 VAL A N 1
ATOM 766 C CA . VAL A 1 95 ? 18.348 0.080 -11.498 1.00 88.06 95 VAL A CA 1
ATOM 767 C C . VAL A 1 95 ? 17.472 0.994 -12.337 1.00 88.06 95 VAL A C 1
ATOM 769 O O . VAL A 1 95 ? 17.233 2.135 -11.966 1.00 88.06 95 VAL A O 1
ATOM 772 N N . LEU A 1 96 ? 16.978 0.490 -13.467 1.00 87.12 96 LEU A N 1
ATOM 773 C CA . LEU A 1 96 ? 16.067 1.221 -14.342 1.00 87.12 96 LEU A CA 1
ATOM 774 C C . LEU A 1 96 ? 14.874 0.349 -14.707 1.00 87.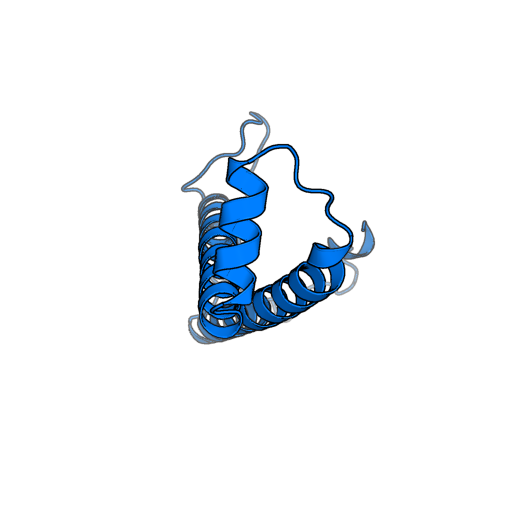12 96 LEU A C 1
ATOM 776 O O . LEU A 1 96 ? 15.028 -0.809 -15.095 1.00 87.12 96 LEU A O 1
ATOM 780 N N . LEU A 1 97 ? 13.683 0.940 -14.662 1.00 89.19 97 LEU A N 1
ATOM 781 C CA . LEU A 1 97 ? 12.471 0.315 -15.167 1.00 89.19 97 LEU A CA 1
ATOM 782 C C . LEU A 1 97 ? 12.261 0.695 -16.637 1.00 89.19 97 LEU A C 1
ATOM 784 O O . LEU A 1 97 ? 12.143 1.870 -16.996 1.00 89.19 97 LEU A O 1
ATOM 788 N N . MET A 1 98 ? 12.193 -0.315 -17.500 1.00 90.62 98 MET A N 1
ATOM 789 C CA . MET A 1 98 ? 12.040 -0.144 -18.942 1.00 90.62 98 MET A CA 1
ATOM 790 C C . MET A 1 98 ? 11.090 -1.164 -19.561 1.00 90.62 98 MET A C 1
ATOM 792 O O . MET A 1 98 ? 10.817 -2.208 -18.979 1.00 90.62 98 MET A O 1
ATOM 796 N N . ASP A 1 99 ? 10.602 -0.862 -20.767 1.00 92.44 99 ASP A N 1
ATOM 797 C CA . ASP A 1 99 ? 9.882 -1.842 -21.579 1.00 92.44 99 ASP A CA 1
ATOM 798 C C . ASP A 1 99 ? 10.789 -3.044 -21.877 1.00 92.44 99 ASP A C 1
ATOM 800 O O . ASP A 1 99 ? 11.961 -2.864 -22.230 1.00 92.44 99 ASP A O 1
ATOM 804 N N . LYS A 1 100 ? 10.229 -4.255 -21.756 1.00 90.00 100 LYS A N 1
ATOM 805 C CA . LYS A 1 100 ? 10.916 -5.501 -22.111 1.00 90.00 100 LYS A CA 1
ATOM 806 C C . LYS A 1 100 ? 11.282 -5.463 -23.607 1.00 90.00 100 LYS A C 1
ATOM 808 O O . LYS A 1 100 ? 10.374 -5.292 -24.421 1.00 90.00 100 LYS A O 1
ATOM 813 N N . PRO A 1 101 ? 12.570 -5.596 -23.972 1.00 87.88 101 PRO A N 1
ATOM 814 C CA . PRO A 1 101 ? 12.995 -5.710 -25.366 1.00 87.88 101 PRO A CA 1
ATOM 815 C C . PRO A 1 101 ? 12.420 -6.957 -26.050 1.00 87.88 101 PRO A C 1
ATOM 817 O O . PRO A 1 101 ? 12.207 -7.979 -25.400 1.00 87.88 101 PRO A O 1
ATOM 820 N N . ASP A 1 102 ? 12.217 -6.891 -27.366 1.00 85.94 102 ASP A N 1
ATOM 821 C CA . ASP A 1 102 ? 11.723 -8.029 -28.156 1.00 85.94 102 ASP A CA 1
ATOM 822 C C . ASP A 1 102 ? 12.739 -9.187 -28.226 1.00 85.94 102 ASP A C 1
ATOM 824 O O . ASP A 1 102 ? 12.355 -10.340 -28.397 1.00 85.94 102 ASP A O 1
ATOM 828 N N . ASP A 1 103 ? 14.031 -8.886 -28.082 1.00 86.00 103 ASP A N 1
ATOM 829 C CA . ASP A 1 103 ? 15.159 -9.825 -28.078 1.00 86.00 103 ASP A CA 1
ATOM 830 C C . ASP A 1 103 ? 15.620 -10.206 -26.661 1.00 86.00 103 ASP A C 1
ATOM 832 O O . ASP A 1 103 ? 16.728 -10.708 -26.476 1.00 86.00 103 ASP A O 1
ATOM 836 N N . PHE A 1 104 ? 14.788 -9.947 -25.650 1.00 83.31 104 PHE A N 1
ATOM 837 C CA . PHE A 1 104 ? 15.134 -10.232 -24.264 1.00 83.31 104 PHE A CA 1
ATOM 838 C C . PHE A 1 104 ? 15.263 -11.740 -24.026 1.00 83.31 104 PHE A C 1
ATOM 840 O O . PHE A 1 104 ? 14.294 -12.481 -24.193 1.00 83.31 104 PHE A O 1
ATOM 847 N N . ASP A 1 105 ? 16.453 -12.161 -23.594 1.00 76.44 105 ASP A N 1
ATOM 848 C CA . ASP A 1 105 ? 16.747 -13.542 -23.219 1.00 76.44 105 ASP A CA 1
ATOM 849 C C . ASP A 1 105 ? 15.802 -13.996 -22.094 1.00 76.44 105 ASP A C 1
ATOM 851 O O . ASP A 1 105 ? 15.714 -13.371 -21.038 1.00 76.44 105 ASP A O 1
ATOM 855 N N . GLU A 1 106 ? 15.043 -15.063 -22.330 1.00 68.19 106 GLU A N 1
ATOM 856 C CA . GLU A 1 106 ? 14.061 -15.578 -21.371 1.00 68.19 106 GLU A CA 1
ATOM 857 C C . GLU A 1 106 ? 14.711 -16.350 -20.211 1.00 68.19 106 GLU A C 1
ATOM 859 O O . GLU A 1 106 ? 14.020 -16.693 -19.255 1.00 68.19 106 GLU A O 1
ATOM 864 N N . HIS A 1 107 ? 16.025 -16.595 -20.256 1.00 73.12 107 HIS A N 1
ATOM 865 C CA . HIS A 1 107 ? 16.772 -17.317 -19.221 1.00 73.12 107 HIS A CA 1
ATOM 866 C C . HIS A 1 107 ? 17.270 -16.446 -18.056 1.00 73.12 107 HIS A C 1
ATOM 868 O O . HIS A 1 107 ? 18.191 -16.840 -17.342 1.00 73.12 107 HIS A O 1
ATOM 874 N N . VAL A 1 108 ? 16.687 -15.266 -17.851 1.00 76.06 108 VAL A N 1
ATOM 875 C CA . VAL A 1 108 ? 17.020 -14.415 -16.703 1.00 76.06 108 VAL A CA 1
ATOM 876 C C . VAL A 1 108 ? 16.245 -14.897 -15.477 1.00 76.06 108 VAL A C 1
ATOM 878 O O . VAL A 1 108 ? 15.023 -15.008 -15.527 1.00 76.06 108 VAL A O 1
ATOM 881 N N . GLU A 1 109 ? 16.955 -15.166 -14.381 1.00 78.81 109 GLU A N 1
ATOM 882 C CA . GLU A 1 109 ? 16.346 -15.441 -13.075 1.00 78.81 109 GLU A CA 1
ATOM 883 C C . GLU A 1 109 ? 15.527 -14.224 -12.630 1.00 78.81 109 GLU A C 1
ATOM 885 O O . GLU A 1 109 ? 16.009 -13.083 -12.658 1.00 78.81 109 GLU A O 1
ATOM 890 N N . PHE A 1 110 ? 14.264 -14.443 -12.268 1.00 82.06 110 PHE A N 1
ATOM 891 C CA . PHE A 1 110 ? 13.409 -13.356 -11.821 1.00 82.06 110 PHE A CA 1
ATOM 892 C C . PHE A 1 110 ? 13.527 -13.188 -10.313 1.00 82.06 110 PHE A C 1
ATOM 894 O O . PHE A 1 110 ? 13.623 -14.154 -9.569 1.00 82.06 110 PHE A O 1
ATOM 901 N N . LEU A 1 111 ? 13.399 -11.947 -9.841 1.00 80.56 111 LEU A N 1
ATOM 902 C CA . LEU A 1 111 ? 13.503 -11.637 -8.411 1.00 80.56 111 LEU A CA 1
ATOM 903 C C . LEU A 1 111 ? 12.552 -12.459 -7.528 1.00 80.56 111 LEU A C 1
ATOM 905 O O . LEU A 1 111 ? 12.874 -12.694 -6.378 1.00 80.56 111 LEU A O 1
ATOM 909 N N . HIS A 1 112 ? 11.392 -12.886 -8.037 1.00 77.69 112 HIS A N 1
ATOM 910 C CA . HIS A 1 112 ? 10.434 -13.680 -7.261 1.00 77.69 112 HIS A CA 1
ATOM 911 C C . HIS A 1 112 ? 10.833 -15.151 -7.103 1.00 77.69 112 HIS A C 1
ATOM 913 O O . HIS A 1 112 ? 10.242 -15.826 -6.270 1.00 77.69 112 HIS A O 1
ATOM 919 N N . ASP A 1 113 ? 11.811 -15.644 -7.865 1.00 81.06 113 ASP A N 1
ATOM 920 C CA . ASP A 1 113 ? 12.316 -17.014 -7.725 1.00 81.06 113 ASP A CA 1
ATOM 921 C C . ASP A 1 113 ? 13.144 -17.186 -6.434 1.00 81.06 113 ASP A C 1
ATOM 923 O O . ASP A 1 113 ? 13.352 -18.307 -5.970 1.00 81.06 113 ASP A O 1
ATOM 927 N N . GLU A 1 114 ? 13.592 -16.079 -5.831 1.00 78.44 114 GLU A N 1
ATOM 928 C CA . GLU A 1 114 ? 14.380 -16.059 -4.592 1.00 78.44 114 GLU A CA 1
ATOM 929 C C . GLU A 1 114 ? 13.534 -15.991 -3.301 1.00 78.44 114 GLU A C 1
ATOM 931 O O . GLU A 1 114 ? 14.107 -16.072 -2.209 1.00 78.44 114 GLU A O 1
ATOM 936 N N . PHE A 1 115 ? 12.200 -15.853 -3.393 1.00 69.75 115 PHE A N 1
ATOM 937 C CA . PHE A 1 115 ? 11.300 -15.634 -2.243 1.00 69.75 115 PHE A CA 1
ATOM 938 C C . PHE A 1 115 ? 10.252 -16.735 -2.035 1.00 69.75 115 PHE A C 1
ATOM 940 O O . PHE A 1 115 ? 9.662 -17.223 -3.023 1.00 69.75 115 PHE A O 1
#

Foldseek 3Di:
DAADPVNVVVVVVVLLVVQLVVLLVVLVVCVVCVVVDDDDDDVSVVVVVVCVVPVPVVSVVSSVVSSVVSVVVVVQVVCQQVVVDDDPDPPDPHHHDHDQDPPHDPPDDDPVVVD

Secondary structure (DSSP, 8-state):
-PPPHHHHHHHHHHHHHHHHHHHHHHHHHHHHHGGGS---SHHHHHHHHHHHHTHHHHHHHHHHHHHHHHHHHHHHHHHHHTTSS--S-TT-------PPPTT--TTPPPGGGG-

Sequence (115 aa):
MKLSEKNRRILLDYLNGQIDDYSRQQTESFLSSISAVKPYGEAEIKAYQAMQENVEGSRLLLERLLQLNARELFFDFFCIIDGVGDPEDKDWSGVLLMDKPDDFDEHVEFLHDEF

Organism: NCBI:txid1795355

Radius of gyration: 20.21 Å; chains: 1; bounding box: 48×28×58 Å